Protein AF-A0A7K2ZG68-F1 (afdb_monomer)

Structure (mmCIF, N/CA/C/O backbone):
data_AF-A0A7K2ZG68-F1
#
_entry.id   AF-A0A7K2ZG68-F1
#
loop_
_atom_site.group_PDB
_atom_site.id
_atom_site.type_symbol
_atom_site.label_atom_id
_atom_site.label_alt_id
_atom_site.label_comp_id
_atom_site.label_asym_id
_atom_site.label_entity_id
_atom_site.label_seq_id
_atom_site.pdbx_PDB_ins_code
_atom_site.Cartn_x
_atom_site.Cartn_y
_atom_site.Cartn_z
_atom_site.occupancy
_atom_site.B_iso_or_equiv
_atom_site.auth_seq_id
_atom_site.auth_comp_id
_atom_site.auth_asym_id
_atom_site.auth_atom_id
_atom_site.pdbx_PDB_model_num
ATOM 1 N N . MET A 1 1 ? 13.698 36.699 4.045 1.00 38.53 1 MET A N 1
ATOM 2 C CA . MET A 1 1 ? 12.793 36.020 3.096 1.00 38.53 1 MET A CA 1
ATOM 3 C C . MET A 1 1 ? 12.864 34.544 3.432 1.00 38.53 1 MET A C 1
ATOM 5 O O . MET A 1 1 ? 13.968 34.020 3.447 1.00 38.53 1 MET A O 1
ATOM 9 N N . ALA A 1 2 ? 11.755 33.944 3.861 1.00 40.62 2 ALA A N 1
ATOM 10 C CA . ALA A 1 2 ? 11.713 32.540 4.256 1.00 40.62 2 ALA A CA 1
ATOM 11 C C . ALA A 1 2 ? 11.626 31.669 2.997 1.00 40.62 2 ALA A C 1
ATOM 13 O O . ALA A 1 2 ? 10.675 31.798 2.227 1.00 40.62 2 ALA A O 1
ATOM 14 N N . ASP A 1 3 ? 12.632 30.825 2.798 1.00 46.53 3 ASP A N 1
ATOM 15 C CA . ASP A 1 3 ? 12.652 29.795 1.766 1.00 46.53 3 ASP A CA 1
ATOM 16 C C . ASP A 1 3 ? 11.707 28.676 2.222 1.00 46.53 3 ASP A C 1
ATOM 18 O O . ASP A 1 3 ? 11.997 27.932 3.159 1.00 46.53 3 ASP A O 1
ATOM 22 N N . THR A 1 4 ? 10.494 28.663 1.670 1.00 52.47 4 THR A N 1
ATOM 23 C CA . THR A 1 4 ? 9.477 27.664 2.011 1.00 52.47 4 THR A CA 1
ATOM 24 C C . THR A 1 4 ? 9.658 26.475 1.079 1.00 52.47 4 THR A C 1
ATOM 26 O O . THR A 1 4 ? 9.495 26.599 -0.133 1.00 52.47 4 THR A O 1
ATOM 29 N N . ALA A 1 5 ? 10.006 25.332 1.669 1.00 47.38 5 ALA A N 1
ATOM 30 C CA . ALA A 1 5 ? 10.179 24.048 1.009 1.00 47.38 5 ALA A CA 1
ATOM 31 C C . ALA A 1 5 ? 8.939 23.662 0.183 1.00 47.38 5 ALA A C 1
ATOM 33 O O . ALA A 1 5 ? 7.835 23.517 0.714 1.00 47.38 5 ALA A O 1
ATOM 34 N N . MET A 1 6 ? 9.125 23.461 -1.121 1.00 46.19 6 MET A N 1
ATOM 35 C CA . MET A 1 6 ? 8.094 22.900 -1.990 1.00 46.19 6 MET A CA 1
ATOM 36 C C . MET A 1 6 ? 7.923 21.413 -1.664 1.00 46.19 6 MET A C 1
ATOM 38 O O . MET A 1 6 ? 8.754 20.583 -2.029 1.00 46.19 6 MET A O 1
ATOM 42 N N . SER A 1 7 ? 6.823 21.084 -0.983 1.00 43.78 7 SER A N 1
ATOM 43 C CA . SER A 1 7 ? 6.291 19.723 -0.892 1.00 43.78 7 SER A CA 1
ATOM 44 C C . SER A 1 7 ? 5.994 19.204 -2.298 1.00 43.78 7 SER A C 1
ATOM 46 O O . SER A 1 7 ? 4.974 19.537 -2.899 1.00 43.78 7 SER A O 1
ATOM 48 N N . GLY A 1 8 ? 6.891 18.383 -2.837 1.00 52.53 8 GLY A N 1
ATOM 49 C CA . GLY A 1 8 ? 6.634 17.594 -4.034 1.00 52.53 8 GLY A CA 1
ATOM 50 C C . GLY A 1 8 ? 5.730 16.415 -3.695 1.00 52.53 8 GLY A C 1
ATOM 51 O O . GLY A 1 8 ? 6.205 15.296 -3.553 1.00 52.53 8 GLY A O 1
ATOM 52 N N . SER A 1 9 ? 4.426 16.642 -3.534 1.00 60.94 9 SER A N 1
ATOM 53 C CA . SER A 1 9 ? 3.464 15.540 -3.565 1.00 60.94 9 SER A CA 1
ATOM 54 C C . SER A 1 9 ? 2.090 16.014 -4.029 1.00 60.94 9 SER A C 1
ATOM 56 O O . SER A 1 9 ? 1.357 16.660 -3.286 1.00 60.94 9 SER A O 1
ATOM 58 N N . GLY A 1 10 ? 1.730 15.648 -5.262 1.00 58.56 10 GLY A N 1
ATOM 59 C CA . GLY A 1 10 ? 0.329 15.517 -5.658 1.00 58.56 10 GLY A CA 1
ATOM 60 C C . GLY A 1 10 ? -0.226 16.576 -6.608 1.00 58.56 10 GLY A C 1
ATOM 61 O O . GLY A 1 10 ? -1.121 17.336 -6.257 1.00 58.56 10 GLY A O 1
ATOM 62 N N . THR A 1 11 ? 0.188 16.532 -7.866 1.00 52.09 11 THR A N 1
ATOM 63 C CA . THR A 1 11 ? -0.731 16.752 -8.991 1.00 52.09 11 THR A CA 1
ATOM 64 C C . THR A 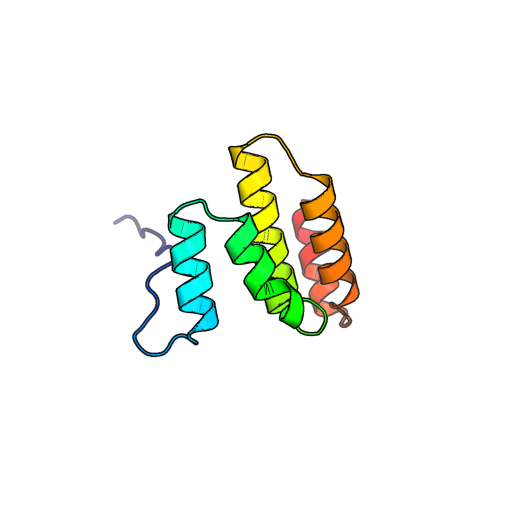1 11 ? -0.280 15.788 -10.065 1.00 52.09 11 THR A C 1
ATOM 66 O O . THR A 1 11 ? 0.838 15.915 -10.555 1.00 52.09 11 THR A O 1
ATOM 69 N N . THR A 1 12 ? -1.098 14.777 -10.360 1.00 53.81 12 THR A N 1
ATOM 70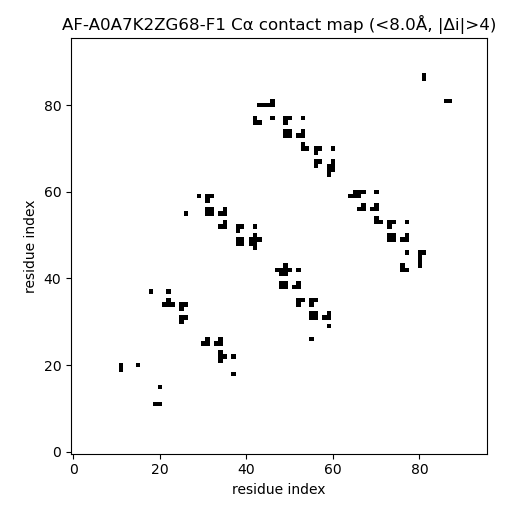 C CA . THR A 1 12 ? -0.819 13.865 -11.469 1.00 53.81 12 THR A CA 1
ATOM 71 C C . THR A 1 12 ? -0.739 14.715 -12.730 1.00 53.81 12 THR A C 1
ATOM 73 O O . THR A 1 12 ? -1.747 15.299 -13.135 1.00 53.81 12 THR A O 1
ATOM 76 N N . ALA A 1 13 ? 0.460 14.870 -13.286 1.00 56.91 13 ALA A N 1
ATOM 77 C CA . ALA A 1 13 ? 0.644 15.564 -14.551 1.00 56.91 13 ALA A CA 1
ATOM 78 C C . ALA A 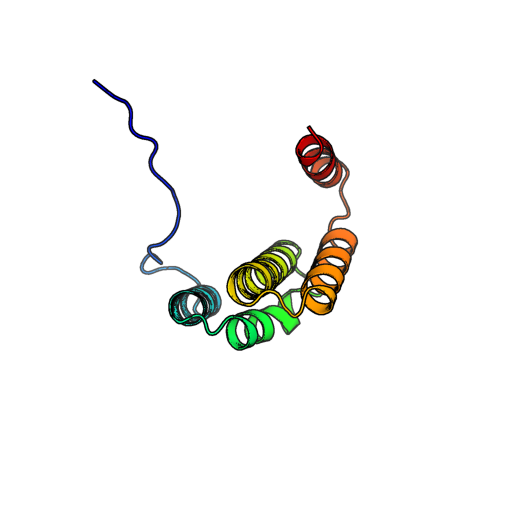1 13 ? -0.061 14.767 -15.661 1.00 56.91 13 ALA A C 1
ATOM 80 O O . ALA A 1 13 ? -0.278 13.564 -15.512 1.00 56.91 13 ALA A O 1
ATOM 81 N N . ASP A 1 14 ? -0.375 15.409 -16.788 1.00 55.34 14 ASP A N 1
ATOM 82 C CA . ASP A 1 14 ? -1.055 14.830 -17.969 1.00 55.34 14 ASP A CA 1
ATOM 83 C C . ASP A 1 14 ? -0.323 13.628 -18.635 1.00 55.34 14 ASP A C 1
ATOM 85 O O . ASP A 1 14 ? -0.659 13.217 -19.744 1.00 55.34 14 ASP A O 1
ATOM 89 N N . GLY A 1 15 ? 0.678 13.036 -17.975 1.00 60.50 15 GLY A N 1
ATOM 90 C CA . GLY A 1 15 ? 1.442 11.871 -18.422 1.00 60.50 15 GLY A CA 1
ATOM 91 C C . GLY A 1 15 ? 1.626 10.769 -17.372 1.00 60.50 15 GLY A C 1
ATOM 92 O O . GLY A 1 15 ? 2.388 9.837 -17.632 1.00 60.50 15 GLY A O 1
ATOM 93 N N . ASP A 1 16 ? 0.971 10.840 -16.207 1.00 71.75 16 ASP A N 1
ATOM 94 C CA . ASP A 1 16 ? 1.064 9.753 -15.226 1.00 71.75 16 ASP A CA 1
ATOM 95 C C . ASP A 1 16 ? 0.377 8.472 -15.737 1.00 71.75 16 ASP A C 1
ATOM 97 O O . ASP A 1 16 ? -0.688 8.538 -16.361 1.00 71.75 16 ASP A O 1
ATOM 101 N N . PRO A 1 17 ? 0.938 7.278 -15.455 1.00 84.56 17 PRO A N 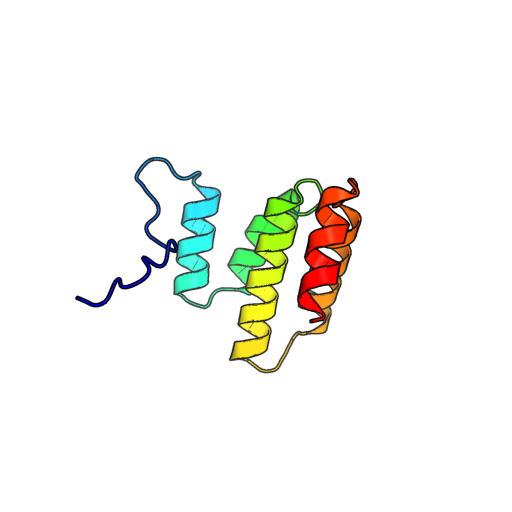1
ATOM 102 C CA . PRO A 1 17 ? 0.302 6.021 -15.823 1.00 84.56 17 PRO A CA 1
ATOM 103 C C . PRO A 1 17 ? -1.121 5.924 -15.246 1.00 84.56 17 PRO A C 1
ATOM 105 O O . PRO A 1 17 ? -1.319 6.273 -14.077 1.00 84.56 17 PRO A O 1
ATOM 108 N N . PRO A 1 18 ? -2.103 5.361 -15.983 1.00 92.38 18 PRO A N 1
ATOM 109 C CA . PRO A 1 18 ? -3.492 5.261 -15.520 1.00 92.38 18 PRO A CA 1
ATOM 110 C C . PRO A 1 18 ? -3.653 4.623 -14.131 1.00 92.38 18 PRO A C 1
ATOM 112 O O . PRO A 1 18 ? -4.529 5.020 -13.362 1.00 92.38 18 PRO A O 1
ATOM 115 N N . LEU A 1 19 ? -2.780 3.666 -13.791 1.00 93.31 19 LEU A N 1
ATOM 116 C CA . LEU A 1 19 ? -2.719 3.040 -12.469 1.00 93.31 19 LEU A CA 1
ATOM 117 C C . LEU A 1 19 ? -2.403 4.057 -11.362 1.00 93.31 19 LEU A C 1
ATOM 119 O O . LEU A 1 19 ? -3.103 4.091 -10.353 1.00 93.31 19 LEU A O 1
ATOM 123 N N . GLN A 1 20 ? -1.409 4.924 -11.564 1.00 94.38 20 GLN A N 1
ATOM 124 C CA . GLN A 1 20 ? -1.015 5.922 -10.567 1.00 94.38 20 GLN A CA 1
ATOM 125 C C . GLN A 1 20 ? -2.108 6.971 -10.372 1.00 94.38 20 GLN A C 1
ATOM 127 O O . GLN A 1 20 ? -2.416 7.333 -9.235 1.00 94.38 20 GLN A O 1
ATOM 132 N N . THR A 1 21 ? -2.773 7.394 -11.452 1.00 95.38 21 THR A N 1
ATOM 133 C CA . THR A 1 21 ? -3.944 8.275 -11.352 1.00 95.38 21 THR A CA 1
ATOM 134 C C . THR A 1 21 ? -5.082 7.618 -10.567 1.00 95.38 21 THR A C 1
ATOM 136 O O . THR A 1 21 ? -5.709 8.275 -9.733 1.00 95.38 21 THR A O 1
ATOM 139 N N . ALA A 1 22 ? -5.357 6.329 -10.792 1.00 96.62 22 ALA A N 1
ATOM 140 C CA . ALA A 1 22 ? -6.391 5.597 -10.061 1.00 96.62 22 ALA A CA 1
ATOM 141 C C . ALA A 1 22 ? -6.054 5.459 -8.567 1.00 96.62 22 ALA A C 1
ATOM 143 O O . ALA A 1 22 ? -6.895 5.767 -7.720 1.00 96.62 22 ALA A O 1
ATOM 144 N N . VAL A 1 23 ? -4.814 5.080 -8.242 1.00 97.44 23 VAL A N 1
ATOM 145 C CA . VAL A 1 23 ? -4.325 4.985 -6.859 1.00 97.44 23 VAL A CA 1
ATOM 146 C C . VAL A 1 23 ? -4.424 6.335 -6.152 1.00 97.44 23 VAL A C 1
ATOM 148 O O . VAL A 1 23 ? -4.936 6.401 -5.035 1.00 97.44 23 VAL A O 1
ATOM 151 N N . TRP A 1 24 ? -4.017 7.422 -6.814 1.00 95.50 24 TRP A N 1
ATOM 152 C CA . TRP A 1 24 ? -4.150 8.772 -6.270 1.00 95.50 24 TRP A CA 1
ATOM 153 C C . TRP A 1 24 ? 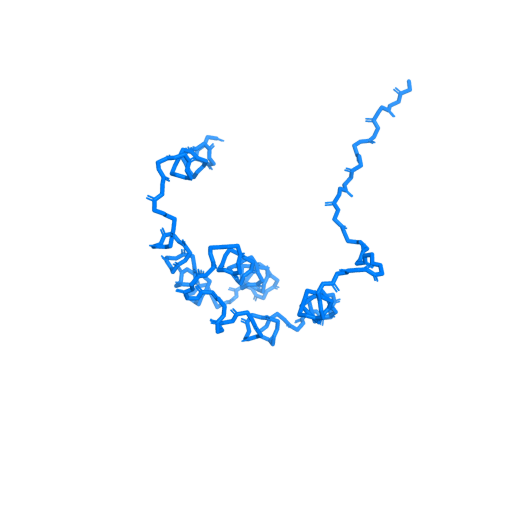-5.613 9.119 -5.966 1.00 95.50 24 TRP A C 1
ATOM 155 O O . TRP A 1 24 ? -5.927 9.501 -4.839 1.00 95.50 24 TRP A O 1
ATOM 165 N N . ARG A 1 25 ? -6.532 8.904 -6.920 1.00 97.50 25 ARG A N 1
ATOM 166 C CA . ARG A 1 25 ? -7.967 9.199 -6.734 1.00 97.50 25 ARG A CA 1
ATOM 167 C C . ARG A 1 25 ? -8.583 8.425 -5.571 1.00 97.50 25 ARG A C 1
ATOM 169 O O . ARG A 1 25 ? -9.399 8.984 -4.839 1.00 97.50 25 ARG A O 1
ATOM 176 N N . LEU A 1 26 ? -8.225 7.152 -5.418 1.00 98.00 26 LEU A N 1
ATOM 177 C CA . LEU A 1 26 ? -8.730 6.303 -4.340 1.00 98.00 26 LEU A CA 1
ATOM 178 C C . LEU A 1 26 ? -8.155 6.723 -2.984 1.00 98.00 26 LEU A C 1
ATOM 180 O O . LEU A 1 26 ? -8.920 6.912 -2.037 1.00 98.00 26 LEU A O 1
ATOM 184 N N . ARG A 1 27 ? -6.841 6.973 -2.902 1.00 97.38 27 ARG A N 1
ATOM 185 C CA . ARG A 1 27 ? -6.181 7.475 -1.686 1.00 97.38 27 ARG A CA 1
ATOM 186 C C . ARG A 1 27 ? -6.792 8.796 -1.216 1.00 97.38 27 ARG A C 1
ATOM 188 O O . ARG A 1 27 ? -7.123 8.925 -0.042 1.00 97.38 27 ARG A O 1
ATOM 195 N N . SER A 1 28 ? -7.031 9.744 -2.126 1.00 96.75 28 SER A N 1
ATOM 196 C CA . SER A 1 28 ? -7.662 11.038 -1.809 1.00 96.75 28 SER A CA 1
ATOM 197 C C . SER A 1 28 ? -9.081 10.920 -1.246 1.00 96.75 28 SER A C 1
ATOM 199 O O . SER A 1 28 ? -9.577 11.864 -0.638 1.00 96.75 28 SER A O 1
ATOM 201 N N . ARG A 1 29 ? -9.747 9.779 -1.446 1.00 97.88 29 ARG A N 1
ATOM 202 C CA . ARG A 1 29 ? -11.096 9.489 -0.942 1.00 97.88 29 ARG A CA 1
ATOM 203 C C . ARG A 1 29 ? -11.093 8.538 0.255 1.00 97.88 29 ARG A C 1
ATOM 205 O O . ARG A 1 29 ? -12.157 8.045 0.614 1.00 97.88 29 ARG A O 1
ATOM 212 N N . ALA A 1 30 ? -9.921 8.265 0.836 1.00 96.69 30 ALA A N 1
ATOM 213 C CA . ALA A 1 30 ? -9.735 7.273 1.894 1.00 96.69 30 ALA A CA 1
ATOM 214 C C . ALA A 1 30 ? -10.143 5.838 1.491 1.00 96.69 30 ALA A C 1
ATOM 216 O O . ALA A 1 30 ? -10.361 4.975 2.338 1.00 96.69 30 ALA A O 1
ATOM 217 N N . CYS A 1 31 ? -10.197 5.536 0.189 1.00 98.06 31 CYS A N 1
ATOM 218 C CA . CYS A 1 31 ? -10.413 4.182 -0.325 1.00 98.06 31 CYS A CA 1
ATOM 219 C C . CYS A 1 31 ? -9.084 3.399 -0.340 1.00 98.06 31 CYS A C 1
ATOM 221 O O . CYS A 1 31 ? -8.637 2.931 -1.388 1.00 98.06 31 CYS A O 1
ATOM 223 N N . TRP A 1 32 ? -8.412 3.298 0.815 1.00 97.88 32 TRP A N 1
ATOM 224 C CA . TRP A 1 32 ? -7.059 2.729 0.920 1.00 97.88 32 TRP A CA 1
ATOM 225 C C . TRP A 1 32 ? -6.991 1.256 0.528 1.00 97.88 32 TRP A C 1
ATOM 227 O O . TRP A 1 32 ? -6.066 0.860 -0.172 1.00 97.88 32 TRP A O 1
ATOM 237 N N . THR A 1 33 ? -7.969 0.453 0.955 1.00 97.56 33 THR A N 1
ATOM 238 C CA . THR A 1 33 ? -8.004 -0.984 0.647 1.00 97.56 33 THR A CA 1
ATOM 239 C C . THR A 1 33 ? -8.121 -1.218 -0.859 1.00 97.56 33 THR A C 1
ATOM 241 O O . THR A 1 33 ? -7.372 -2.021 -1.407 1.00 97.56 33 THR A O 1
ATOM 244 N N . ASP A 1 34 ? -8.979 -0.461 -1.548 1.00 98.31 34 ASP A N 1
ATOM 245 C CA . ASP A 1 34 ? -9.128 -0.557 -3.005 1.00 98.31 34 ASP A CA 1
ATOM 246 C C . ASP A 1 34 ? -7.851 -0.109 -3.727 1.00 98.31 34 ASP A C 1
ATOM 248 O O . ASP A 1 34 ? -7.394 -0.760 -4.665 1.00 98.31 34 ASP A O 1
ATOM 252 N N . ALA A 1 35 ? -7.231 0.981 -3.263 1.00 98.19 35 ALA A N 1
ATOM 253 C CA . ALA A 1 35 ? -5.965 1.460 -3.809 1.00 98.19 35 ALA A CA 1
ATOM 254 C C . ALA A 1 35 ? -4.836 0.426 -3.629 1.00 98.19 35 ALA A C 1
ATOM 256 O O . ALA A 1 35 ? -4.063 0.183 -4.555 1.00 98.19 35 ALA A O 1
ATOM 257 N N . ALA A 1 36 ? -4.763 -0.213 -2.458 1.00 97.88 36 ALA A N 1
ATOM 258 C CA . ALA A 1 36 ? -3.789 -1.257 -2.155 1.00 97.88 36 ALA A CA 1
ATOM 259 C C . ALA A 1 36 ? -4.030 -2.534 -2.980 1.00 97.88 36 ALA A C 1
ATOM 261 O O . ALA A 1 36 ? -3.066 -3.172 -3.409 1.00 97.88 36 ALA A O 1
ATOM 262 N N . ALA A 1 37 ? -5.293 -2.883 -3.247 1.00 97.88 37 ALA A N 1
ATOM 263 C CA . ALA A 1 37 ? -5.662 -4.020 -4.089 1.00 97.88 37 ALA A CA 1
ATOM 264 C C . ALA A 1 37 ? -5.247 -3.816 -5.557 1.00 97.88 37 ALA A C 1
ATOM 266 O O . ALA A 1 37 ? -4.773 -4.753 -6.195 1.00 97.88 37 ALA A O 1
ATOM 267 N N . LEU A 1 38 ? -5.336 -2.588 -6.088 1.00 97.88 38 LEU A N 1
ATOM 268 C CA . LEU A 1 38 ? -4.835 -2.282 -7.437 1.00 97.88 38 LEU A CA 1
ATOM 269 C C . LEU A 1 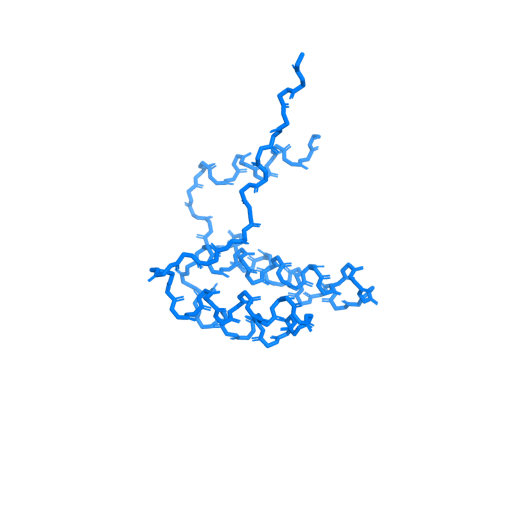38 ? -3.320 -2.492 -7.573 1.00 97.88 38 LEU A C 1
ATOM 271 O O . LEU A 1 38 ? -2.840 -2.840 -8.652 1.00 97.88 38 LEU A O 1
ATOM 275 N N . LEU A 1 39 ? -2.564 -2.284 -6.494 1.00 97.12 39 LEU A N 1
ATOM 276 C CA . LEU A 1 39 ? -1.108 -2.441 -6.485 1.00 97.12 39 LEU A CA 1
ATOM 277 C C . LEU A 1 39 ? -0.652 -3.881 -6.229 1.00 97.12 39 LEU A C 1
ATOM 279 O O . LEU A 1 39 ? 0.479 -4.223 -6.566 1.00 97.12 39 LEU A O 1
ATOM 283 N N . GLU A 1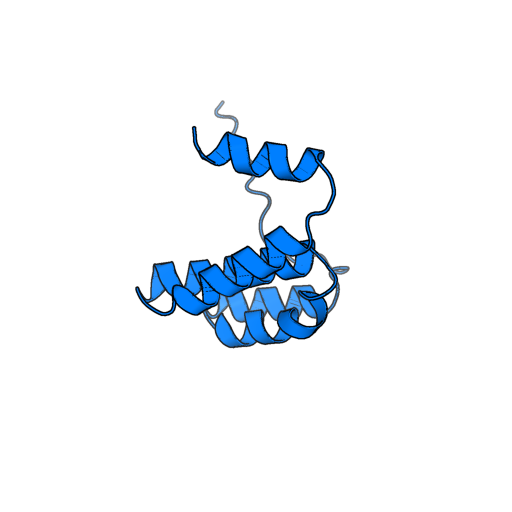 40 ? -1.503 -4.742 -5.671 1.00 96.00 40 GLU A N 1
ATOM 284 C CA . GLU A 1 40 ? -1.142 -6.107 -5.265 1.00 96.00 40 GLU A CA 1
ATOM 285 C C . GLU A 1 40 ? -0.509 -6.964 -6.383 1.00 96.00 40 GLU A C 1
ATOM 287 O O . GLU A 1 40 ? 0.548 -7.552 -6.137 1.00 96.00 40 GLU A O 1
ATOM 292 N N . PRO A 1 41 ? -1.021 -6.986 -7.632 1.00 95.69 41 PRO A N 1
ATOM 293 C CA . PRO A 1 41 ? -0.399 -7.761 -8.712 1.00 95.69 41 PRO A CA 1
ATOM 294 C C . PRO A 1 41 ? 1.003 -7.266 -9.106 1.00 95.69 41 PRO A C 1
ATOM 296 O O . PRO A 1 41 ? 1.788 -8.004 -9.705 1.00 95.69 41 PRO A O 1
ATOM 299 N N . HIS A 1 4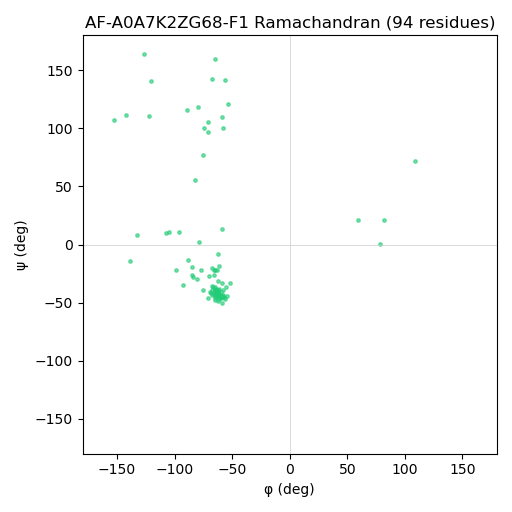2 ? 1.317 -6.005 -8.809 1.00 94.19 42 HIS A N 1
ATOM 300 C CA . HIS A 1 42 ? 2.597 -5.367 -9.118 1.00 94.19 42 HIS A CA 1
ATOM 301 C C . HIS A 1 42 ? 3.580 -5.493 -7.950 1.00 94.19 42 HIS A C 1
ATOM 303 O O . HIS A 1 42 ? 4.769 -5.729 -8.165 1.00 94.19 42 HIS A O 1
ATOM 309 N N . ALA A 1 43 ? 3.064 -5.437 -6.723 1.00 93.88 43 ALA A N 1
ATOM 310 C CA . ALA A 1 43 ? 3.810 -5.497 -5.473 1.00 93.88 43 ALA A CA 1
ATOM 311 C C . ALA A 1 43 ? 4.580 -6.810 -5.244 1.00 93.88 43 ALA A C 1
ATOM 313 O O . ALA A 1 43 ? 5.353 -6.890 -4.303 1.00 93.88 43 ALA A O 1
ATOM 314 N N . THR A 1 44 ? 4.396 -7.839 -6.074 1.00 90.56 44 THR A N 1
ATOM 315 C CA . THR A 1 44 ? 5.158 -9.102 -6.001 1.00 90.56 44 THR A CA 1
ATOM 316 C C . THR A 1 44 ? 6.454 -9.088 -6.811 1.00 90.56 44 THR A C 1
ATOM 318 O O . THR A 1 44 ? 7.273 -9.996 -6.686 1.00 90.56 44 THR A O 1
ATOM 321 N N . ARG A 1 45 ? 6.635 -8.092 -7.684 1.00 90.62 45 ARG A N 1
ATOM 322 C CA . ARG A 1 45 ? 7.728 -8.044 -8.669 1.00 90.62 45 ARG A CA 1
ATOM 323 C C . ARG A 1 45 ? 8.360 -6.666 -8.831 1.00 90.62 45 ARG A C 1
ATOM 325 O O . ARG A 1 45 ? 9.422 -6.567 -9.436 1.00 90.62 45 ARG A O 1
ATOM 332 N N . ASP A 1 46 ? 7.707 -5.633 -8.315 1.00 90.62 46 ASP A N 1
ATOM 333 C CA . ASP A 1 46 ? 8.154 -4.250 -8.359 1.00 90.62 46 ASP A CA 1
ATOM 334 C C . ASP A 1 46 ? 8.264 -3.700 -6.924 1.00 90.62 46 ASP A C 1
ATOM 336 O O . ASP A 1 46 ? 7.232 -3.521 -6.264 1.00 90.62 46 ASP A O 1
ATOM 340 N N . PRO A 1 47 ? 9.491 -3.435 -6.428 1.00 89.31 47 PRO A N 1
ATOM 341 C CA . PRO A 1 47 ? 9.707 -2.848 -5.108 1.00 89.31 47 PRO A CA 1
ATOM 342 C C . PRO A 1 47 ? 8.966 -1.519 -4.912 1.00 89.31 47 PRO A C 1
ATOM 344 O O . PRO A 1 47 ? 8.436 -1.273 -3.831 1.00 89.31 47 PRO A O 1
ATOM 347 N N . ALA A 1 48 ? 8.863 -0.680 -5.949 1.00 90.94 48 ALA A N 1
ATOM 348 C CA . ALA A 1 48 ? 8.199 0.617 -5.844 1.00 90.94 48 ALA A CA 1
ATOM 349 C C . ALA A 1 48 ? 6.690 0.451 -5.614 1.00 90.94 48 ALA A C 1
ATOM 351 O O . ALA A 1 48 ? 6.113 1.097 -4.736 1.00 90.94 48 ALA A O 1
ATOM 352 N N . ALA A 1 49 ? 6.058 -0.475 -6.342 1.00 94.50 49 ALA A N 1
ATOM 353 C CA . ALA A 1 49 ? 4.653 -0.818 -6.138 1.00 94.50 49 ALA A CA 1
ATOM 354 C C . ALA A 1 49 ? 4.409 -1.456 -4.759 1.00 94.50 49 ALA A C 1
ATOM 356 O O . ALA A 1 49 ? 3.388 -1.179 -4.126 1.00 94.50 49 ALA A O 1
ATOM 357 N N . ALA A 1 50 ? 5.347 -2.276 -4.273 1.00 95.56 50 ALA A N 1
ATOM 358 C CA . ALA A 1 50 ? 5.270 -2.884 -2.948 1.00 95.56 50 ALA A CA 1
ATOM 359 C C . ALA A 1 50 ? 5.336 -1.832 -1.830 1.00 95.56 50 ALA A C 1
ATOM 361 O O . ALA A 1 50 ? 4.469 -1.814 -0.959 1.00 95.56 50 ALA A O 1
ATOM 362 N N . ILE A 1 51 ? 6.288 -0.898 -1.905 1.00 96.19 51 ILE A N 1
ATOM 363 C CA . ILE A 1 51 ? 6.415 0.221 -0.959 1.00 96.19 51 ILE A CA 1
ATOM 364 C C . ILE A 1 51 ? 5.161 1.102 -0.988 1.00 96.19 51 ILE A C 1
ATOM 366 O O . ILE A 1 51 ? 4.618 1.446 0.063 1.00 96.19 51 ILE A O 1
ATOM 370 N N . GLN A 1 52 ? 4.654 1.433 -2.178 1.00 97.25 52 GLN A N 1
ATOM 371 C CA . GLN A 1 52 ? 3.445 2.244 -2.314 1.00 97.25 52 GLN A CA 1
ATOM 372 C C . GLN A 1 52 ? 2.216 1.548 -1.703 1.00 97.25 52 GLN A C 1
ATOM 374 O O . GLN A 1 52 ? 1.403 2.201 -1.045 1.00 97.25 52 GLN A O 1
ATOM 379 N N . ARG A 1 53 ? 2.091 0.223 -1.866 1.00 97.69 53 ARG A N 1
ATOM 380 C CA . ARG A 1 53 ? 1.032 -0.577 -1.232 1.00 97.69 53 ARG A CA 1
ATOM 381 C C . ARG A 1 53 ? 1.143 -0.547 0.293 1.00 97.69 53 ARG A C 1
ATOM 383 O O . ARG A 1 53 ? 0.132 -0.336 0.959 1.00 97.69 53 ARG A O 1
ATOM 390 N N . THR A 1 54 ? 2.350 -0.696 0.836 1.00 98.19 54 THR A N 1
ATOM 391 C CA . THR A 1 54 ? 2.613 -0.588 2.279 1.00 98.19 54 THR A CA 1
ATOM 392 C C . THR A 1 54 ? 2.218 0.783 2.819 1.00 98.19 54 THR A C 1
ATOM 394 O O . THR A 1 54 ? 1.507 0.857 3.816 1.00 98.19 54 THR A O 1
ATOM 397 N N . ALA A 1 55 ? 2.585 1.870 2.133 1.00 97.81 55 ALA A N 1
ATOM 398 C CA . ALA A 1 55 ? 2.234 3.227 2.553 1.00 97.81 55 ALA A CA 1
ATOM 399 C C . ALA A 1 55 ? 0.711 3.433 2.669 1.00 97.81 55 ALA A C 1
ATOM 401 O O . ALA A 1 55 ? 0.239 3.974 3.666 1.00 97.81 55 ALA A O 1
ATOM 402 N N . LEU A 1 56 ? -0.073 2.941 1.702 1.00 98.50 56 LEU A N 1
ATOM 403 C CA . LEU A 1 56 ? -1.540 3.029 1.740 1.00 98.50 56 LEU A CA 1
ATOM 404 C C . LEU A 1 56 ? -2.144 2.269 2.927 1.00 98.50 56 LEU A C 1
ATOM 406 O O . LEU A 1 56 ? -3.075 2.758 3.568 1.00 98.50 56 LEU A O 1
ATOM 410 N N . LEU A 1 57 ? -1.622 1.075 3.218 1.00 98.44 57 LEU A N 1
ATOM 411 C CA . LEU A 1 57 ? -2.082 0.268 4.346 1.00 98.44 57 LEU A CA 1
ATOM 412 C C . LEU A 1 57 ? -1.694 0.911 5.680 1.00 98.44 57 LEU A C 1
ATOM 414 O O . LEU A 1 57 ? -2.533 0.981 6.574 1.00 98.44 57 LEU A O 1
ATOM 418 N N . THR A 1 58 ? -0.485 1.458 5.802 1.00 98.31 58 THR A N 1
ATOM 419 C CA . THR A 1 58 ? -0.057 2.210 6.989 1.00 98.31 58 THR A CA 1
ATOM 420 C C . THR A 1 58 ? -0.911 3.457 7.202 1.00 98.31 58 THR A C 1
ATOM 422 O O . THR A 1 58 ? -1.360 3.699 8.317 1.00 98.31 58 THR A O 1
ATOM 425 N N . GLU A 1 59 ? -1.217 4.222 6.152 1.00 98.25 59 GLU A N 1
ATOM 426 C CA . GLU A 1 59 ? -2.127 5.373 6.241 1.00 98.25 59 GLU A CA 1
ATOM 427 C C . GLU A 1 59 ? -3.519 4.975 6.747 1.00 98.25 59 GLU A C 1
ATOM 429 O O . GLU A 1 59 ? -4.052 5.630 7.646 1.00 98.25 59 GLU A O 1
ATOM 434 N N . ARG A 1 60 ? -4.084 3.871 6.233 1.00 98.00 60 ARG A N 1
ATOM 435 C CA . ARG A 1 60 ? -5.335 3.296 6.753 1.00 98.00 60 ARG A CA 1
ATOM 436 C C . ARG A 1 60 ? -5.216 2.986 8.242 1.00 98.00 60 ARG A C 1
ATOM 438 O O . ARG A 1 60 ? -6.122 3.333 8.999 1.00 98.00 60 ARG A O 1
ATOM 445 N N . CYS A 1 61 ? -4.126 2.345 8.663 1.00 98.25 61 CYS A N 1
ATOM 446 C CA . CYS A 1 61 ? -3.905 1.982 10.064 1.00 98.25 61 CYS A CA 1
ATOM 447 C C . CYS A 1 61 ? -3.787 3.217 10.959 1.00 98.25 61 CYS A C 1
ATOM 449 O O . CYS A 1 61 ? -4.382 3.254 12.030 1.00 98.25 61 CYS A O 1
ATOM 451 N N . LEU A 1 62 ? -3.084 4.258 10.508 1.00 97.62 62 LEU A N 1
ATOM 452 C CA . LEU A 1 62 ? -2.973 5.524 11.233 1.00 97.62 62 LEU A CA 1
ATOM 453 C C . LEU A 1 62 ? -4.329 6.220 11.381 1.00 97.62 62 LEU A C 1
ATOM 455 O O . LEU A 1 62 ? -4.612 6.787 12.432 1.00 97.62 62 LEU A O 1
ATOM 459 N N . TYR A 1 63 ? -5.173 6.172 10.348 1.00 96.81 63 TYR A N 1
ATOM 460 C CA . TYR A 1 63 ? -6.490 6.803 10.387 1.00 96.81 63 TYR A CA 1
ATOM 461 C C . TYR A 1 63 ? -7.512 6.023 11.225 1.00 96.81 63 TYR A C 1
ATOM 463 O O . TYR A 1 63 ? -8.331 6.621 11.917 1.00 96.81 63 TYR A O 1
ATOM 471 N N . THR A 1 64 ? -7.492 4.691 11.146 1.00 96.94 64 THR A N 1
ATOM 472 C CA . THR A 1 64 ? -8.517 3.820 11.753 1.00 96.94 64 THR A CA 1
ATOM 473 C C . THR A 1 64 ? -8.105 3.222 13.095 1.00 96.94 64 THR A C 1
ATOM 475 O O . THR A 1 64 ? -8.965 2.826 13.873 1.00 96.94 64 THR A O 1
ATOM 478 N N . GLY A 1 65 ? -6.803 3.145 13.375 1.00 97.56 65 GLY A N 1
ATOM 479 C CA . GLY A 1 65 ? -6.238 2.410 14.506 1.00 97.56 65 GLY A CA 1
ATOM 480 C C . GLY A 1 65 ? -6.152 0.892 14.298 1.00 97.56 65 GLY A C 1
ATOM 481 O O . GLY A 1 65 ? -5.681 0.193 15.193 1.00 97.56 65 GLY A O 1
ATOM 482 N N . GLU A 1 66 ? -6.570 0.369 13.141 1.00 96.69 66 GLU A N 1
ATOM 483 C CA . GLU A 1 66 ? -6.748 -1.067 12.895 1.00 96.69 66 GLU A CA 1
ATOM 484 C C . GLU A 1 66 ? -5.992 -1.567 11.655 1.00 96.69 66 GLU A C 1
ATOM 486 O O . GLU A 1 66 ? -5.612 -0.801 10.772 1.00 96.69 66 GLU A O 1
ATOM 491 N N . GLY A 1 67 ? -5.826 -2.891 11.553 1.00 94.94 67 GLY A N 1
ATOM 492 C CA . GLY A 1 67 ? -5.326 -3.537 10.335 1.00 94.94 67 GLY A CA 1
ATOM 493 C C . GLY A 1 67 ? -3.804 -3.526 10.159 1.00 94.94 67 GLY A C 1
ATOM 494 O O . GLY A 1 67 ? -3.334 -3.698 9.035 1.00 94.94 67 GLY A O 1
ATOM 495 N N . TRP A 1 68 ? -3.050 -3.351 11.250 1.00 97.12 68 TRP A N 1
ATOM 496 C CA . TRP A 1 68 ? -1.581 -3.325 11.262 1.00 97.12 68 TRP A CA 1
ATOM 497 C C . TRP A 1 68 ? -0.933 -4.601 10.721 1.00 97.12 68 TRP A C 1
ATOM 499 O O . TRP A 1 68 ? 0.098 -4.515 10.063 1.00 97.12 68 TRP A O 1
ATOM 509 N N . THR A 1 69 ? -1.552 -5.768 10.920 1.00 98.00 69 THR A N 1
ATOM 510 C CA . THR A 1 69 ? -1.040 -7.040 10.386 1.00 98.00 69 THR A CA 1
ATOM 511 C C . THR A 1 69 ? -0.891 -7.001 8.863 1.00 98.00 69 THR A C 1
ATOM 513 O O . THR A 1 69 ? 0.168 -7.354 8.353 1.00 98.00 69 THR A O 1
ATOM 516 N N . ASP A 1 70 ? -1.890 -6.479 8.140 1.00 95.81 70 ASP A N 1
ATOM 517 C CA . ASP A 1 70 ? -1.827 -6.368 6.675 1.00 95.81 70 ASP A CA 1
ATOM 518 C C . ASP A 1 70 ? -0.708 -5.416 6.224 1.00 95.81 70 ASP A C 1
ATOM 520 O O . ASP A 1 70 ? -0.042 -5.656 5.214 1.00 95.81 70 ASP A O 1
ATOM 524 N N . ALA A 1 71 ? -0.512 -4.314 6.959 1.00 97.38 71 ALA A N 1
ATOM 525 C CA . ALA A 1 71 ? 0.522 -3.325 6.664 1.00 97.38 71 ALA A CA 1
ATOM 526 C C . ALA A 1 71 ? 1.928 -3.897 6.901 1.00 97.38 71 ALA A C 1
ATOM 528 O O . ALA A 1 71 ? 2.818 -3.711 6.072 1.00 97.38 71 ALA A O 1
ATOM 529 N N . GLU A 1 72 ? 2.117 -4.643 7.990 1.00 97.81 72 GLU A N 1
ATOM 530 C CA . GLU A 1 72 ? 3.373 -5.334 8.281 1.00 97.81 72 GLU A CA 1
ATOM 531 C C . GLU A 1 72 ? 3.686 -6.427 7.255 1.00 97.81 72 GLU A C 1
ATOM 533 O O . GLU A 1 72 ? 4.829 -6.549 6.819 1.00 97.81 72 GLU A O 1
ATOM 538 N N . ASP A 1 73 ? 2.692 -7.211 6.837 1.00 96.81 73 ASP A N 1
ATOM 539 C CA . ASP A 1 73 ? 2.889 -8.243 5.817 1.00 96.81 73 ASP A CA 1
ATOM 540 C C . ASP A 1 73 ? 3.255 -7.631 4.461 1.00 96.81 73 ASP A C 1
ATOM 542 O O . ASP A 1 73 ? 4.148 -8.129 3.769 1.00 96.81 73 ASP A O 1
ATOM 546 N N . ALA A 1 74 ? 2.632 -6.506 4.101 1.00 95.75 74 ALA A N 1
ATOM 547 C CA . ALA A 1 74 ? 3.024 -5.742 2.923 1.00 95.75 74 ALA A CA 1
ATOM 548 C C . ALA A 1 74 ? 4.462 -5.205 3.035 1.00 95.75 74 ALA A C 1
ATOM 550 O O . ALA A 1 74 ? 5.217 -5.303 2.064 1.00 95.75 74 ALA A O 1
ATOM 551 N N . LEU A 1 75 ? 4.870 -4.706 4.210 1.00 95.75 75 LEU A N 1
ATOM 552 C CA . LEU A 1 75 ? 6.236 -4.237 4.456 1.00 95.75 75 LEU A CA 1
ATOM 553 C C . LEU A 1 75 ? 7.258 -5.367 4.299 1.00 95.75 75 LEU A C 1
ATOM 555 O O . LEU A 1 75 ? 8.214 -5.210 3.544 1.00 95.75 75 LEU A O 1
ATOM 559 N N . ARG A 1 76 ? 7.024 -6.528 4.921 1.00 94.81 76 ARG A N 1
ATOM 560 C CA . ARG A 1 76 ? 7.892 -7.711 4.773 1.00 94.81 76 ARG A CA 1
ATOM 561 C C . ARG A 1 76 ? 8.008 -8.144 3.311 1.00 94.81 76 ARG A C 1
ATOM 563 O O . ARG A 1 76 ? 9.089 -8.514 2.856 1.00 94.81 76 ARG A O 1
ATOM 570 N N . GLY A 1 77 ? 6.905 -8.081 2.561 1.00 93.00 77 GLY A N 1
ATOM 571 C CA . GLY A 1 77 ? 6.897 -8.336 1.121 1.00 93.00 77 GLY A CA 1
ATOM 572 C C . GLY A 1 77 ? 7.765 -7.348 0.337 1.00 93.00 77 GLY A C 1
ATOM 573 O O . GLY A 1 77 ? 8.544 -7.766 -0.518 1.00 93.00 77 GLY A O 1
ATOM 574 N N . ALA A 1 78 ? 7.682 -6.054 0.654 1.00 92.56 78 ALA A N 1
ATOM 575 C CA . ALA A 1 78 ? 8.512 -5.020 0.039 1.00 92.56 78 ALA A CA 1
ATOM 576 C C . ALA A 1 78 ? 10.006 -5.203 0.368 1.00 92.56 78 ALA A C 1
ATOM 578 O O . ALA A 1 78 ? 10.846 -5.155 -0.530 1.00 92.56 78 ALA A O 1
ATOM 579 N N . GLU A 1 79 ? 10.340 -5.492 1.627 1.00 90.06 79 GLU A N 1
ATOM 580 C CA . GLU A 1 79 ? 11.714 -5.762 2.073 1.00 90.06 79 GLU A CA 1
ATOM 581 C C . GLU A 1 79 ? 12.316 -6.993 1.385 1.00 90.06 79 GLU A C 1
ATOM 583 O O . GLU A 1 79 ? 13.482 -6.980 0.998 1.00 90.06 79 GLU A O 1
ATOM 588 N N . ALA A 1 80 ? 11.524 -8.048 1.168 1.00 90.19 80 ALA A N 1
ATOM 589 C CA . ALA A 1 80 ? 11.974 -9.247 0.462 1.00 90.19 80 ALA A CA 1
ATOM 590 C C . ALA A 1 80 ? 12.316 -8.993 -1.022 1.00 90.19 80 ALA A C 1
ATOM 592 O O . ALA A 1 80 ? 13.061 -9.770 -1.632 1.00 90.19 80 ALA A O 1
ATOM 593 N N . LEU A 1 81 ? 11.774 -7.922 -1.615 1.00 86.31 81 LEU A N 1
ATOM 594 C CA . LEU A 1 81 ? 12.068 -7.514 -2.989 1.00 86.31 81 LEU A CA 1
ATOM 595 C C . LEU A 1 81 ? 13.322 -6.641 -3.107 1.00 86.31 81 LEU A C 1
ATOM 597 O O . LEU A 1 81 ? 13.971 -6.686 -4.156 1.00 86.31 81 LEU A O 1
ATOM 601 N N . ALA A 1 82 ? 13.692 -5.910 -2.054 1.00 70.00 82 ALA A N 1
ATOM 602 C CA . ALA A 1 82 ? 14.915 -5.114 -1.996 1.00 70.00 82 ALA A CA 1
ATOM 603 C C . ALA A 1 82 ? 16.143 -6.044 -1.911 1.00 70.00 82 ALA A C 1
ATOM 605 O O . ALA A 1 82 ? 16.485 -6.581 -0.856 1.00 70.00 82 ALA A O 1
ATOM 606 N N . ARG A 1 83 ? 16.788 -6.312 -3.054 1.00 62.09 83 ARG A N 1
ATOM 607 C CA . ARG A 1 83 ? 17.907 -7.274 -3.175 1.00 62.09 83 ARG A CA 1
ATOM 608 C C . ARG A 1 83 ? 19.280 -6.625 -3.376 1.00 62.09 83 ARG A C 1
ATOM 610 O O . ARG A 1 83 ? 20.240 -7.352 -3.628 1.00 62.09 83 ARG A O 1
ATOM 617 N N . THR A 1 84 ? 19.411 -5.305 -3.234 1.00 54.69 84 THR A N 1
ATOM 618 C CA . THR A 1 84 ? 20.716 -4.617 -3.307 1.00 54.69 84 THR A CA 1
ATOM 619 C C . THR A 1 84 ? 21.059 -3.862 -2.023 1.00 54.69 84 THR A C 1
ATOM 621 O O . THR A 1 84 ? 20.194 -3.265 -1.391 1.00 54.69 84 THR A O 1
ATOM 624 N N . ASP A 1 85 ? 22.334 -3.909 -1.620 1.00 52.91 85 ASP A N 1
ATOM 625 C CA . ASP A 1 85 ? 22.821 -3.402 -0.326 1.00 52.91 85 ASP A CA 1
ATOM 626 C C . ASP A 1 85 ? 22.647 -1.888 -0.117 1.00 52.91 85 ASP A C 1
ATOM 628 O O . ASP A 1 85 ? 22.525 -1.453 1.028 1.00 52.91 85 ASP A O 1
ATOM 632 N N . ASP A 1 86 ? 22.523 -1.102 -1.189 1.00 53.53 86 ASP A N 1
ATOM 633 C CA . ASP A 1 86 ? 22.230 0.336 -1.102 1.00 53.53 86 ASP A CA 1
ATOM 634 C C . ASP A 1 86 ? 20.822 0.628 -0.534 1.00 53.53 86 ASP A C 1
ATOM 636 O O . ASP A 1 86 ? 20.616 1.648 0.122 1.00 53.53 86 ASP A O 1
ATOM 640 N N . GLU A 1 87 ? 19.857 -0.289 -0.683 1.00 51.50 87 GLU A N 1
ATOM 641 C CA . GLU A 1 87 ? 18.477 -0.128 -0.184 1.00 51.50 87 GLU A CA 1
ATOM 642 C C . GLU A 1 87 ? 18.339 -0.522 1.299 1.00 51.50 87 GLU A C 1
ATOM 644 O O . GLU A 1 87 ? 17.527 0.046 2.032 1.00 51.50 87 GLU A O 1
ATOM 649 N N . ARG A 1 88 ? 19.194 -1.435 1.789 1.00 53.41 88 ARG A N 1
ATOM 650 C CA . ARG A 1 88 ? 19.283 -1.781 3.223 1.00 53.41 88 ARG A CA 1
ATOM 651 C C . ARG A 1 88 ? 19.886 -0.657 4.068 1.00 53.41 88 ARG A C 1
ATOM 653 O O . ARG A 1 88 ? 19.566 -0.558 5.254 1.00 53.41 88 ARG A O 1
ATOM 660 N N . GLY A 1 89 ? 20.733 0.187 3.474 1.00 53.62 89 GLY A N 1
ATOM 661 C CA . GLY A 1 89 ? 21.327 1.351 4.138 1.00 53.62 89 GLY A CA 1
ATOM 662 C C . GLY A 1 89 ? 20.292 2.412 4.529 1.00 53.62 89 GLY A C 1
ATOM 663 O O . GLY A 1 89 ? 20.352 2.933 5.641 1.00 53.62 89 GLY A O 1
ATOM 664 N N . GLY A 1 90 ? 19.292 2.667 3.674 1.00 58.19 90 GLY A N 1
ATOM 665 C CA . GLY A 1 90 ? 18.213 3.627 3.952 1.00 58.19 90 GLY A CA 1
ATOM 666 C C . GLY A 1 90 ? 17.350 3.230 5.155 1.00 58.19 90 GLY A C 1
ATOM 667 O O . GLY A 1 90 ? 17.133 4.036 6.056 1.00 58.19 90 GLY A O 1
ATOM 668 N N . ALA A 1 91 ? 16.967 1.953 5.244 1.00 50.66 91 ALA A N 1
ATOM 669 C CA . ALA A 1 91 ? 16.184 1.418 6.363 1.00 50.66 91 ALA A CA 1
ATOM 670 C C . ALA A 1 91 ? 16.946 1.397 7.708 1.00 50.66 91 ALA A C 1
ATOM 672 O O . ALA A 1 91 ? 16.339 1.323 8.777 1.00 50.66 91 ALA A O 1
ATOM 673 N N . ALA A 1 92 ? 18.283 1.454 7.688 1.00 54.00 92 ALA A N 1
ATOM 674 C CA . ALA A 1 92 ? 19.087 1.562 8.903 1.00 54.00 92 ALA A CA 1
ATOM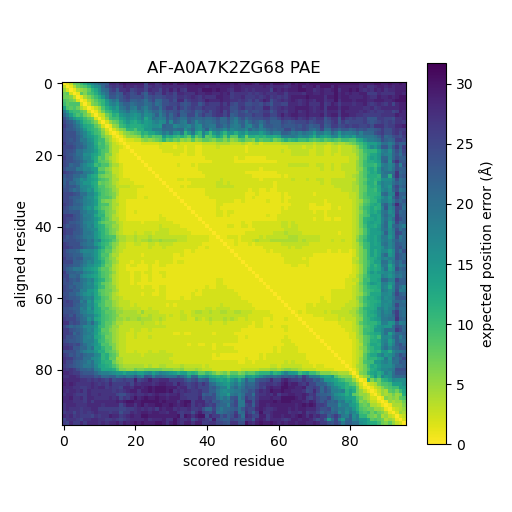 675 C C . ALA A 1 92 ? 19.163 3.003 9.438 1.00 54.00 92 ALA A C 1
ATOM 677 O O . ALA A 1 92 ? 19.263 3.179 10.653 1.00 54.00 92 ALA A O 1
ATOM 678 N N . CYS A 1 93 ? 19.074 4.012 8.566 1.00 54.41 93 CYS A N 1
ATOM 679 C CA . CYS A 1 93 ? 19.089 5.426 8.950 1.00 54.41 93 CYS A CA 1
ATOM 680 C C . CYS A 1 93 ? 17.758 5.917 9.540 1.00 54.41 93 CYS A C 1
ATOM 682 O O . CYS A 1 93 ? 17.777 6.866 10.311 1.00 54.41 93 CYS A O 1
ATOM 684 N N . GLU A 1 94 ? 16.632 5.250 9.272 1.00 53.88 94 GLU A N 1
ATOM 685 C CA . GLU A 1 94 ? 15.335 5.594 9.889 1.00 53.88 94 GLU A CA 1
ATOM 686 C C . GLU A 1 94 ? 15.169 5.074 11.332 1.00 53.88 94 GLU A C 1
ATOM 688 O O . GLU A 1 94 ? 14.131 5.267 11.961 1.00 53.88 94 GLU A O 1
ATOM 693 N N . ARG A 1 95 ? 16.204 4.425 11.888 1.00 53.34 95 ARG A N 1
ATOM 694 C CA . ARG A 1 95 ? 16.297 4.067 13.317 1.00 53.34 95 ARG A CA 1
ATOM 695 C C . ARG A 1 95 ? 17.088 5.081 14.161 1.00 53.34 95 ARG A C 1
ATOM 697 O O . ARG A 1 95 ? 17.413 4.764 15.306 1.00 53.34 95 ARG A O 1
ATOM 704 N N . GLY A 1 96 ? 17.419 6.251 13.606 1.00 47.75 96 GLY A N 1
ATOM 705 C CA . GLY A 1 96 ? 18.065 7.373 14.299 1.00 47.75 96 GLY A CA 1
ATOM 706 C C . GLY A 1 96 ? 17.132 8.560 14.462 1.00 47.75 96 GLY A C 1
ATOM 707 O O . GLY A 1 96 ? 16.657 9.053 13.418 1.00 47.75 96 GLY A O 1
#

Solvent-accessible surface area (backbone atoms only — not comparable to full-atom values): 5623 Å² total; per-residue (Å²): 134,85,86,75,81,81,80,89,74,89,72,82,55,103,76,59,55,71,65,58,53,50,34,50,59,27,48,78,67,70,37,26,68,63,32,29,58,72,26,48,86,42,26,81,82,33,50,69,39,11,47,53,29,19,51,34,36,44,52,45,19,71,74,70,76,48,66,56,68,62,22,51,53,34,42,54,48,19,56,72,55,61,82,52,73,76,60,58,52,56,68,58,56,75,78,109

Sequence (96 aa):
MADTAMSGSGTTADGDPPLQTAVWRLRSRACWTDAAALLEPHATRDPAAAIQRTALLTERCLYTGEGWTDAEDALRGAEALARTDDERGGAACERG

pLDDT: mean 82.05, std 20.2, range [38.53, 98.5]

Nearest PDB structures (foldseek):
  8ip8-assembly1_AB  TM=5.743E-01  e=8.393E+00  Triticum aestivum
  7udo-assembly1_A  TM=4.638E-01  e=3.041E+00  synthetic construct

Secondary structure (DSSP, 8-state):
-------------TTS-HHHHHHHHHHTTT-HHHHHHHHTTTTTT-HHHHHHHHHHHHHHHHHHS--HHHHHHHHHHHHHH--SHHHHHHHHHTT-

Foldseek 3Di:
DDPDDDDPDDDPPPDDDPLVVVLRVCVVVLVLVVSLVSLVVVLQADLVSLVSSLVSQVVNCVVPVDDVVVSVVSVVSSVVNPPDPVVVVVVVVVVD

Mean predicted aligned error: 11.14 Å

Radius of gyration: 15.0 Å; Cα contacts (8 Å, |Δi|>4): 83; chains: 1; bounding box: 34×45×33 Å